Protein AF-A0AA42HH12-F1 (afdb_monomer_lite)

pLDDT: mean 83.45, std 9.0, range [49.56, 92.69]

Secondary structure (DSSP, 8-state):
-PEEEEEEEPTTS-EEEEPGGGHHHHHHTT--EEEEEEPPGGG----HHHHHHHHHHHHHHPPTTSHHHHHHHHHHHHH--

Sequence (81 aa):
MPDVIEWQYLDNGTWRKVHPARVDEVRAEGHQVRKLYAIPADQVLVPRALVEEAARFLDALAPPNSAEDQTAQDLRTILHP

Structure (mmCIF, N/CA/C/O backbone):
data_AF-A0AA42HH12-F1
#
_entry.id   AF-A0AA42HH12-F1
#
loop_
_atom_site.group_PDB
_atom_site.id
_atom_site.type_symbol
_atom_site.label_atom_id
_atom_site.label_alt_id
_atom_site.label_comp_id
_atom_site.label_asym_id
_atom_site.label_entity_id
_atom_site.label_seq_id
_atom_site.pdbx_PDB_ins_code
_atom_site.Cartn_x
_atom_site.Cartn_y
_atom_site.Cartn_z
_atom_site.occupancy
_atom_site.B_iso_or_equiv
_atom_site.auth_seq_id
_atom_site.auth_comp_id
_atom_site.auth_asym_id
_atom_site.auth_atom_id
_atom_site.pdbx_PDB_model_num
ATOM 1 N N . MET A 1 1 ? 5.482 13.024 -16.655 1.00 49.56 1 MET A N 1
ATOM 2 C CA . MET A 1 1 ? 5.423 11.610 -17.092 1.00 49.56 1 MET A CA 1
ATOM 3 C C . MET A 1 1 ? 5.539 10.753 -15.837 1.00 49.56 1 MET A C 1
ATOM 5 O O . MET A 1 1 ? 6.367 11.128 -15.018 1.00 49.56 1 MET A O 1
ATOM 9 N N . PRO A 1 2 ? 4.707 9.716 -15.621 1.00 58.12 2 PRO A N 1
ATOM 10 C CA . PRO A 1 2 ? 4.808 8.869 -14.428 1.00 58.12 2 PRO A CA 1
ATOM 11 C C . PRO A 1 2 ? 6.109 8.058 -14.445 1.00 58.12 2 PRO A C 1
ATOM 13 O O . PRO A 1 2 ? 6.520 7.579 -15.505 1.00 58.12 2 PRO A O 1
ATOM 16 N N . ASP A 1 3 ? 6.737 7.895 -13.282 1.00 69.56 3 ASP A N 1
ATOM 17 C CA . ASP A 1 3 ? 7.961 7.108 -13.148 1.00 69.56 3 ASP A CA 1
ATOM 18 C C . ASP A 1 3 ? 7.649 5.626 -13.383 1.00 69.56 3 ASP A C 1
ATOM 20 O O . ASP A 1 3 ? 6.803 5.030 -12.715 1.00 69.56 3 ASP A O 1
ATOM 24 N N . VAL A 1 4 ? 8.316 5.011 -14.359 1.00 75.56 4 VAL A N 1
ATOM 25 C CA . VAL A 1 4 ? 8.138 3.587 -14.666 1.00 75.56 4 VAL A CA 1
ATOM 26 C C . VAL A 1 4 ? 9.139 2.779 -13.854 1.00 75.56 4 VAL A C 1
ATOM 28 O O . VAL A 1 4 ? 10.348 2.987 -13.949 1.00 75.56 4 VAL A O 1
ATOM 31 N N . ILE A 1 5 ? 8.634 1.827 -13.076 1.00 80.50 5 ILE A N 1
ATOM 32 C CA . ILE A 1 5 ? 9.435 0.892 -12.296 1.00 80.50 5 ILE A CA 1
ATOM 33 C C . ILE A 1 5 ? 9.227 -0.514 -12.853 1.00 80.50 5 ILE A C 1
ATOM 35 O O . ILE A 1 5 ? 8.104 -1.009 -12.929 1.00 80.50 5 ILE A O 1
ATOM 39 N N . GLU A 1 6 ? 10.316 -1.179 -13.218 1.00 86.62 6 GLU A N 1
ATOM 40 C CA . GLU A 1 6 ? 10.279 -2.567 -13.679 1.00 86.62 6 GLU A CA 1
ATOM 41 C C . GLU A 1 6 ? 10.481 -3.515 -12.490 1.00 86.62 6 GLU A C 1
ATOM 43 O O . GLU A 1 6 ? 11.335 -3.281 -11.632 1.00 86.62 6 GLU A O 1
ATOM 48 N N . TRP A 1 7 ? 9.681 -4.577 -12.424 1.00 89.94 7 TRP A N 1
ATOM 49 C CA . TRP A 1 7 ? 9.740 -5.593 -11.376 1.00 89.94 7 TRP A CA 1
ATOM 50 C C . TRP A 1 7 ? 9.837 -6.988 -11.983 1.00 89.94 7 TRP A C 1
ATOM 52 O O . TRP A 1 7 ? 9.070 -7.332 -12.879 1.00 89.94 7 TRP A O 1
ATOM 62 N N . GLN A 1 8 ? 10.757 -7.794 -11.469 1.00 91.62 8 GLN A N 1
ATOM 63 C CA . GLN A 1 8 ? 10.940 -9.197 -11.810 1.00 91.62 8 GLN A CA 1
ATOM 64 C C . GLN A 1 8 ? 10.133 -10.061 -10.844 1.00 91.62 8 GLN A C 1
ATOM 66 O O . GLN A 1 8 ? 10.199 -9.855 -9.628 1.00 91.62 8 GLN A O 1
ATOM 71 N N . TYR A 1 9 ? 9.404 -11.034 -11.383 1.00 87.75 9 TYR A N 1
ATOM 72 C CA . TYR A 1 9 ? 8.816 -12.103 -10.586 1.00 87.75 9 TYR A CA 1
ATOM 73 C C . TYR A 1 9 ? 9.860 -13.192 -10.342 1.00 87.75 9 TYR A C 1
ATOM 75 O O . TYR A 1 9 ? 10.507 -13.650 -11.285 1.00 87.75 9 TYR A O 1
ATOM 83 N N . LEU A 1 10 ? 10.042 -13.572 -9.082 1.00 86.12 10 LEU A N 1
ATOM 84 C CA . LEU A 1 10 ? 10.978 -14.611 -8.666 1.00 86.12 10 LEU A CA 1
ATOM 85 C C . LEU A 1 10 ? 10.233 -15.927 -8.410 1.00 86.12 10 LEU A C 1
ATOM 87 O O . LEU A 1 10 ? 9.078 -15.924 -7.987 1.00 86.12 10 LEU A O 1
ATOM 91 N N . ASP A 1 11 ? 10.925 -17.053 -8.577 1.00 85.31 11 ASP A N 1
ATOM 92 C CA . ASP A 1 11 ? 10.340 -18.400 -8.444 1.00 85.31 11 ASP A CA 1
ATOM 93 C C . ASP A 1 11 ? 9.818 -18.713 -7.031 1.00 85.31 11 ASP A C 1
ATOM 95 O O . ASP A 1 11 ? 8.967 -19.578 -6.844 1.00 85.31 11 ASP A O 1
ATOM 99 N N . ASN A 1 12 ? 10.288 -17.974 -6.023 1.00 88.00 12 ASN A N 1
ATOM 100 C CA . ASN A 1 12 ? 9.791 -18.048 -4.647 1.00 88.00 12 ASN A CA 1
ATOM 101 C C . ASN A 1 12 ? 8.467 -17.280 -4.431 1.00 88.00 12 ASN A C 1
ATOM 103 O O . ASN A 1 12 ? 8.047 -17.094 -3.290 1.00 88.00 12 ASN A O 1
ATOM 107 N N . GLY A 1 13 ? 7.843 -16.785 -5.503 1.00 84.94 13 GLY A N 1
ATOM 108 C CA . GLY A 1 13 ? 6.577 -16.058 -5.473 1.00 84.94 13 GLY A CA 1
ATOM 109 C C . GLY A 1 13 ? 6.690 -14.579 -5.099 1.00 84.94 13 GLY A C 1
ATOM 110 O O . GLY A 1 13 ? 5.665 -13.911 -4.953 1.00 84.94 13 GLY A O 1
ATOM 111 N N . THR A 1 14 ? 7.906 -14.051 -4.940 1.00 87.56 14 THR A N 1
ATOM 112 C CA . THR A 1 14 ? 8.135 -12.650 -4.558 1.00 87.56 14 THR A CA 1
ATOM 113 C C . THR A 1 14 ? 8.447 -11.763 -5.761 1.00 87.56 14 THR A C 1
ATOM 115 O O . THR A 1 14 ? 8.864 -12.226 -6.822 1.00 87.56 14 THR A O 1
ATOM 118 N N . TRP A 1 15 ? 8.247 -10.457 -5.590 1.00 86.88 15 TRP A N 1
ATOM 119 C CA . TRP A 1 15 ? 8.576 -9.449 -6.593 1.00 86.88 15 TRP A CA 1
ATOM 120 C C . TRP A 1 15 ? 9.836 -8.690 -6.186 1.00 86.88 15 TRP A C 1
ATOM 122 O O . TRP A 1 15 ? 9.980 -8.286 -5.031 1.00 86.88 15 TRP A O 1
ATOM 132 N N . ARG A 1 16 ? 10.733 -8.438 -7.145 1.00 88.25 16 ARG A N 1
ATOM 133 C CA . ARG A 1 16 ? 11.941 -7.629 -6.939 1.00 88.25 16 ARG A CA 1
ATOM 134 C C . ARG A 1 16 ? 12.030 -6.486 -7.940 1.00 88.25 16 ARG A C 1
ATOM 136 O O . ARG A 1 16 ? 11.858 -6.698 -9.135 1.00 88.25 16 ARG A O 1
ATOM 143 N N . LYS A 1 17 ? 12.356 -5.281 -7.467 1.00 89.19 17 LYS A N 1
ATOM 144 C CA . LYS A 1 17 ? 12.618 -4.123 -8.332 1.00 89.19 17 LYS A CA 1
ATOM 145 C C . LYS A 1 17 ? 13.861 -4.372 -9.193 1.00 89.19 17 LYS A C 1
ATOM 147 O O . LYS A 1 17 ? 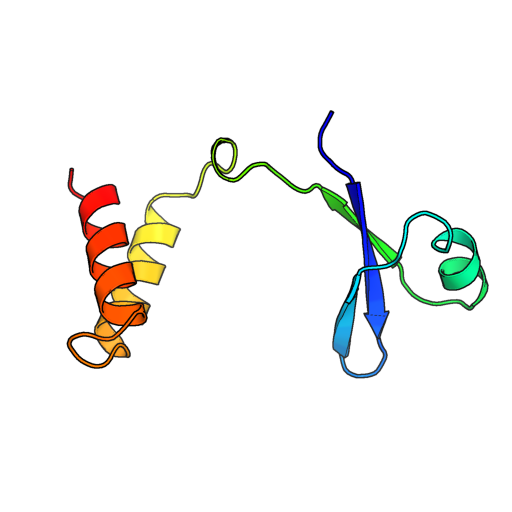14.914 -4.738 -8.671 1.00 89.19 17 LYS A O 1
ATOM 152 N N . VAL A 1 18 ? 13.741 -4.134 -10.495 1.00 88.31 18 VAL A N 1
ATOM 153 C CA . VAL A 1 18 ? 14.820 -4.256 -11.480 1.00 88.31 18 VAL A CA 1
ATOM 154 C C . VAL A 1 18 ? 15.369 -2.869 -11.784 1.00 88.31 18 VAL A C 1
ATOM 156 O O . VAL A 1 18 ? 14.624 -1.905 -11.962 1.00 88.31 18 VAL A O 1
ATOM 159 N N . HIS A 1 19 ? 16.694 -2.755 -11.829 1.00 85.12 19 HIS A N 1
ATOM 160 C CA . HIS A 1 19 ? 17.337 -1.522 -12.262 1.00 85.12 19 HIS A CA 1
ATOM 161 C C . HIS A 1 19 ? 17.076 -1.304 -13.765 1.00 85.12 19 HIS A C 1
ATOM 163 O O . HIS A 1 19 ? 17.267 -2.254 -14.525 1.00 85.12 19 HIS A O 1
ATOM 169 N N . PRO A 1 20 ? 16.718 -0.090 -14.231 1.00 83.31 20 PRO A N 1
ATOM 170 C CA . PRO A 1 20 ? 16.359 0.150 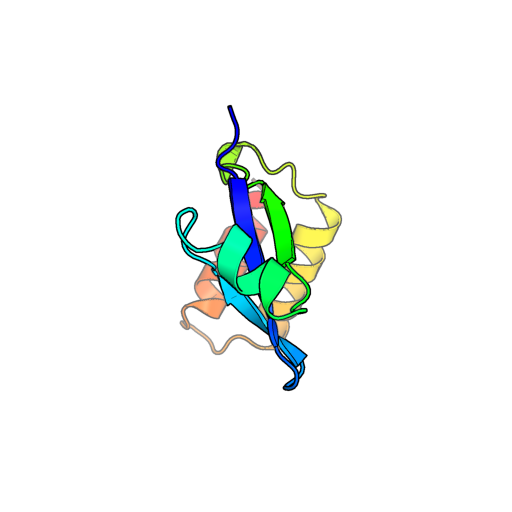-15.634 1.00 83.31 20 PRO A CA 1
ATOM 171 C C . PRO A 1 20 ? 17.402 -0.350 -16.643 1.00 83.31 20 PRO A C 1
ATOM 173 O O . PRO A 1 20 ? 17.048 -0.937 -17.657 1.00 83.31 20 PRO A O 1
ATOM 176 N N . ALA A 1 21 ? 18.691 -0.203 -16.320 1.00 86.94 21 ALA A N 1
ATOM 177 C CA . ALA A 1 21 ? 19.796 -0.659 -17.171 1.00 86.94 21 ALA A CA 1
ATOM 178 C C . ALA A 1 21 ? 19.911 -2.191 -17.331 1.00 86.94 21 ALA A C 1
ATOM 180 O O . ALA A 1 21 ? 20.680 -2.643 -18.166 1.00 86.94 21 ALA A O 1
ATOM 181 N N . ARG A 1 22 ? 19.191 -2.986 -16.527 1.00 88.06 22 ARG A N 1
ATOM 182 C CA . ARG A 1 22 ? 19.285 -4.459 -16.504 1.00 88.06 22 ARG A CA 1
ATOM 183 C C . ARG A 1 22 ? 18.013 -5.164 -16.970 1.00 88.06 22 ARG A C 1
ATOM 185 O O . ARG A 1 22 ? 17.932 -6.384 -16.929 1.00 88.06 22 ARG A O 1
ATOM 192 N N . VAL A 1 23 ? 1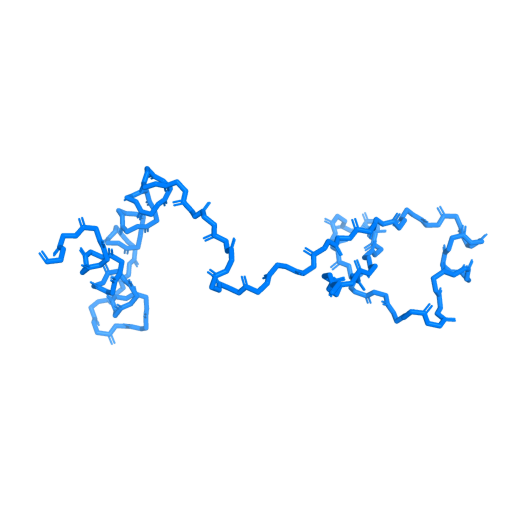7.000 -4.409 -17.385 1.00 88.25 23 VAL A N 1
ATOM 193 C CA . VAL A 1 23 ? 15.694 -4.961 -17.776 1.00 88.25 23 VAL A CA 1
ATOM 194 C C . VAL A 1 23 ? 15.828 -5.941 -18.939 1.00 88.25 23 VAL A C 1
ATOM 196 O O . VAL A 1 23 ? 15.222 -7.011 -18.909 1.00 88.25 23 VAL A O 1
ATOM 199 N N . ASP A 1 24 ? 16.637 -5.593 -19.939 1.00 89.75 24 ASP A N 1
ATOM 200 C CA . ASP A 1 24 ? 16.810 -6.422 -21.131 1.00 89.75 24 ASP A CA 1
ATOM 201 C C . ASP A 1 24 ? 17.582 -7.712 -20.825 1.00 89.75 24 ASP A C 1
ATOM 203 O O . ASP A 1 24 ? 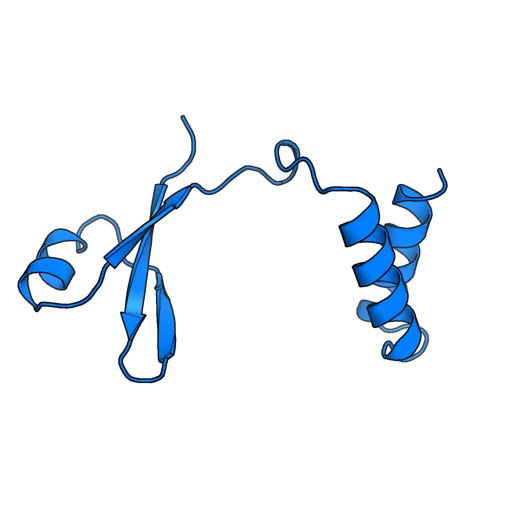17.215 -8.768 -21.335 1.00 89.75 24 ASP A O 1
ATOM 207 N N . GLU A 1 25 ? 18.570 -7.656 -19.924 1.00 91.50 25 GLU A N 1
ATOM 208 C CA . GLU A 1 25 ? 19.284 -8.841 -19.421 1.00 91.50 25 GLU A CA 1
ATOM 209 C C . GLU A 1 25 ? 18.315 -9.810 -18.733 1.00 91.50 25 GLU A C 1
ATOM 211 O O . GLU A 1 25 ? 18.229 -10.978 -19.100 1.00 91.50 25 GLU A O 1
ATOM 216 N N . VAL A 1 26 ? 17.511 -9.304 -17.790 1.00 88.50 26 VAL A N 1
ATOM 217 C CA . VAL A 1 26 ? 16.569 -10.124 -17.012 1.00 88.50 26 VAL A CA 1
ATOM 218 C C . VAL A 1 26 ? 15.508 -10.769 -17.914 1.00 88.50 26 VAL A C 1
ATOM 220 O O . VAL A 1 26 ? 15.115 -11.914 -17.692 1.00 88.50 26 VAL A O 1
ATOM 223 N N . ARG A 1 27 ? 15.053 -10.069 -18.962 1.00 89.44 27 ARG A N 1
ATOM 224 C CA . ARG A 1 27 ? 14.136 -10.646 -19.960 1.00 89.44 27 ARG A CA 1
ATOM 225 C C . ARG A 1 27 ? 14.815 -11.707 -20.825 1.00 89.44 27 ARG A C 1
ATOM 227 O O . ARG A 1 27 ? 14.186 -12.719 -21.122 1.00 89.44 27 ARG A O 1
ATOM 234 N N . ALA A 1 28 ? 16.068 -11.488 -21.226 1.00 90.88 28 ALA A N 1
ATOM 235 C CA . ALA A 1 28 ? 16.843 -12.453 -22.006 1.00 90.88 28 ALA A CA 1
ATOM 236 C C . ALA A 1 28 ? 17.131 -13.744 -21.218 1.00 90.88 28 ALA A C 1
ATOM 238 O O . ALA A 1 28 ? 17.160 -14.823 -21.804 1.00 90.88 28 ALA A O 1
ATOM 239 N N . GLU A 1 29 ? 17.254 -13.649 -19.892 1.00 90.19 29 GLU A N 1
ATOM 240 C CA . GLU A 1 29 ? 17.343 -14.787 -18.964 1.00 90.19 29 GLU A CA 1
ATOM 241 C C . GLU A 1 29 ? 16.012 -15.558 -18.805 1.00 90.19 29 GLU A C 1
ATOM 243 O O . GLU A 1 29 ? 15.956 -16.572 -18.115 1.00 90.19 29 GLU A O 1
ATOM 248 N N . GLY A 1 30 ? 14.930 -15.114 -19.459 1.00 88.44 30 GLY A N 1
ATOM 249 C CA . GLY A 1 30 ? 13.625 -15.781 -19.449 1.00 88.44 30 GLY A CA 1
ATOM 250 C C . GLY A 1 30 ? 12.743 -15.424 -18.252 1.00 88.44 30 GLY A C 1
ATOM 251 O O . GLY A 1 30 ? 11.657 -15.988 -18.100 1.00 88.44 30 GLY A O 1
ATOM 252 N N . HIS A 1 31 ? 13.163 -14.478 -17.409 1.00 88.44 31 HIS A N 1
ATOM 253 C CA . HIS A 1 31 ? 12.371 -14.061 -16.261 1.00 88.44 31 HIS A CA 1
ATOM 254 C C . HIS A 1 31 ? 11.207 -13.152 -16.663 1.00 88.44 31 HIS A C 1
ATOM 256 O O . HIS A 1 31 ? 11.310 -12.283 -17.534 1.00 88.44 31 HIS A O 1
ATOM 262 N N . GLN A 1 32 ? 10.083 -13.306 -15.961 1.00 88.38 32 GLN A N 1
ATOM 263 C CA . GLN A 1 32 ? 8.939 -12.427 -16.146 1.00 88.38 32 GLN A CA 1
ATOM 264 C C . GLN A 1 32 ? 9.223 -11.058 -15.521 1.00 88.38 32 GLN A C 1
ATOM 266 O O . GLN A 1 32 ? 9.361 -10.937 -14.303 1.00 88.38 32 GLN A O 1
ATOM 271 N N . VAL A 1 33 ? 9.233 -10.018 -16.355 1.00 88.81 33 VAL A N 1
ATOM 272 C CA . VAL A 1 33 ? 9.344 -8.622 -15.915 1.00 88.81 33 VAL A CA 1
ATOM 273 C C . VAL A 1 33 ? 8.043 -7.880 -16.210 1.00 88.81 33 VAL A C 1
ATOM 275 O O . VAL A 1 33 ? 7.513 -7.957 -17.319 1.00 88.81 33 VAL A O 1
ATOM 278 N N . ARG A 1 34 ? 7.514 -7.152 -15.223 1.00 86.19 34 ARG A N 1
ATOM 279 C CA . ARG A 1 34 ? 6.342 -6.279 -15.366 1.00 86.19 34 ARG A CA 1
ATOM 280 C C . ARG A 1 34 ? 6.728 -4.818 -15.186 1.00 86.19 34 ARG A C 1
ATOM 282 O O . ARG A 1 34 ? 7.490 -4.475 -14.286 1.00 86.19 34 ARG A O 1
ATOM 289 N N . LYS A 1 35 ? 6.133 -3.956 -16.011 1.00 81.81 35 LYS A N 1
ATOM 290 C CA . LYS A 1 35 ? 6.176 -2.501 -15.849 1.00 81.81 35 LYS A CA 1
ATOM 291 C C . LYS A 1 35 ? 5.068 -2.074 -14.896 1.00 81.81 35 LYS A C 1
ATOM 293 O O . LYS A 1 35 ? 3.899 -2.345 -15.159 1.00 81.81 35 LYS A O 1
ATOM 298 N N . LEU A 1 36 ? 5.440 -1.402 -13.816 1.00 77.19 36 LEU A N 1
ATOM 299 C CA . LEU A 1 36 ? 4.522 -0.730 -12.907 1.00 77.19 36 LEU A CA 1
ATOM 300 C C . LEU A 1 36 ? 4.754 0.774 -13.006 1.00 77.19 36 LEU A C 1
ATOM 302 O O . LEU A 1 36 ? 5.890 1.232 -13.111 1.00 77.19 36 LEU A O 1
ATOM 306 N N . TYR A 1 37 ? 3.674 1.542 -12.978 1.00 71.94 37 TYR A N 1
ATOM 307 C CA . TYR A 1 37 ? 3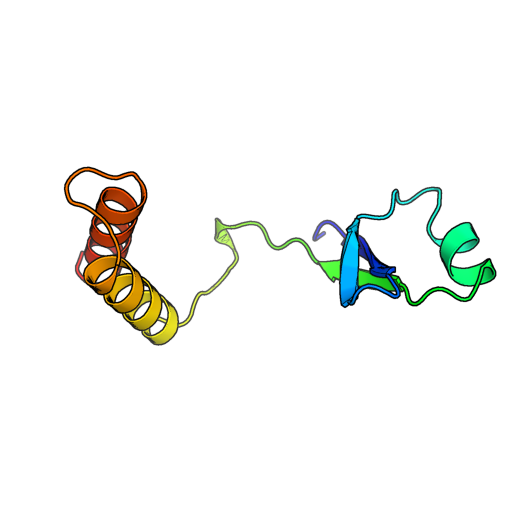.748 2.996 -12.937 1.00 71.94 37 TYR A CA 1
ATOM 308 C C . TYR A 1 37 ? 3.723 3.424 -11.475 1.00 71.94 37 TYR A C 1
ATOM 310 O O . TYR A 1 37 ? 2.777 3.104 -10.756 1.00 71.94 37 TYR A O 1
ATOM 318 N N . ALA A 1 38 ? 4.763 4.122 -11.027 1.00 67.81 38 ALA A N 1
ATOM 319 C CA . ALA A 1 38 ? 4.707 4.839 -9.769 1.00 67.81 38 ALA A CA 1
ATOM 320 C C . ALA A 1 38 ? 3.768 6.032 -9.953 1.00 67.81 38 ALA A C 1
ATOM 322 O O . ALA A 1 38 ? 4.004 6.918 -10.778 1.00 67.81 38 ALA A O 1
ATOM 323 N N . ILE A 1 39 ? 2.675 6.008 -9.200 1.00 63.47 39 ILE A N 1
ATOM 324 C CA . ILE A 1 39 ? 1.729 7.110 -9.106 1.00 63.47 39 ILE A CA 1
ATOM 325 C C . ILE A 1 39 ? 2.121 7.887 -7.844 1.00 63.47 39 ILE A C 1
ATOM 327 O O . ILE A 1 39 ? 2.196 7.274 -6.774 1.00 63.47 39 ILE A O 1
ATOM 331 N N . PRO A 1 40 ? 2.423 9.192 -7.947 1.00 63.50 40 PRO A N 1
ATOM 332 C CA . PRO A 1 40 ? 2.610 10.050 -6.782 1.00 63.50 40 PRO A CA 1
ATOM 333 C C . PRO A 1 40 ? 1.441 9.895 -5.800 1.00 63.50 40 PRO A C 1
ATOM 335 O O . PRO A 1 40 ? 0.295 9.758 -6.226 1.00 63.50 40 PRO A O 1
ATOM 338 N N . ALA A 1 41 ? 1.713 9.867 -4.493 1.00 65.81 41 ALA A N 1
ATOM 339 C CA . ALA A 1 41 ? 0.688 9.561 -3.487 1.00 65.81 41 ALA A CA 1
ATOM 340 C C . ALA A 1 41 ? -0.500 10.545 -3.523 1.00 65.81 41 ALA A C 1
ATOM 342 O O . ALA A 1 41 ? -1.635 10.151 -3.278 1.00 65.81 41 ALA A O 1
ATOM 343 N N . ASP A 1 42 ? -0.248 11.796 -3.910 1.00 66.50 42 ASP A N 1
ATOM 344 C CA . ASP A 1 42 ? -1.234 12.860 -4.129 1.00 66.50 42 ASP A CA 1
ATOM 345 C C . ASP A 1 42 ? -2.128 12.642 -5.366 1.00 66.50 42 ASP A C 1
ATOM 347 O O . ASP A 1 42 ? -3.152 13.305 -5.514 1.00 66.50 42 ASP A O 1
ATOM 351 N N . GLN A 1 43 ? -1.768 11.707 -6.248 1.00 62.06 43 GLN A N 1
ATOM 352 C CA . GLN A 1 43 ? -2.505 11.376 -7.473 1.00 62.06 43 GLN A CA 1
ATOM 353 C C . GLN A 1 43 ? -3.274 10.054 -7.372 1.00 62.06 43 GLN A C 1
ATOM 355 O O . GLN A 1 43 ? -4.036 9.708 -8.280 1.00 62.06 43 GLN A O 1
ATOM 360 N N . VAL A 1 44 ? -3.098 9.298 -6.285 1.00 69.50 44 VAL A N 1
ATOM 361 C CA . VAL A 1 44 ? -3.852 8.065 -6.059 1.00 69.50 44 VAL A CA 1
ATOM 362 C C . VAL A 1 44 ? -5.227 8.429 -5.504 1.00 69.50 44 VAL A C 1
ATOM 364 O O . VAL A 1 44 ? -5.389 8.698 -4.316 1.00 69.50 44 VAL A O 1
ATOM 367 N N . LEU A 1 45 ? -6.247 8.401 -6.365 1.00 70.94 45 LEU A N 1
ATOM 368 C CA . LEU A 1 45 ? -7.638 8.408 -5.915 1.00 70.94 45 LEU A CA 1
ATOM 369 C C . LEU A 1 45 ? -7.944 7.055 -5.268 1.00 70.94 45 LEU A C 1
ATOM 371 O O . LEU A 1 45 ? -8.221 6.070 -5.954 1.00 70.94 45 LEU A O 1
ATOM 375 N N . VAL A 1 46 ? -7.863 6.997 -3.941 1.00 75.81 46 VAL A N 1
ATOM 376 C CA . VAL A 1 46 ? -8.234 5.802 -3.181 1.00 75.81 46 VAL A CA 1
ATOM 377 C C . VAL A 1 46 ? -9.755 5.791 -3.000 1.00 75.81 46 VAL A C 1
ATOM 379 O O . VAL A 1 46 ? -10.309 6.765 -2.482 1.00 75.81 46 VAL A O 1
ATOM 382 N N . PRO A 1 47 ? -10.466 4.718 -3.401 1.00 82.62 47 PRO A N 1
ATOM 383 C CA . PRO A 1 47 ? -11.887 4.594 -3.116 1.00 82.62 47 PRO A CA 1
ATOM 384 C C . PRO A 1 47 ? -12.133 4.687 -1.613 1.00 82.62 47 PRO A C 1
ATOM 386 O O . PRO A 1 47 ? -11.481 3.996 -0.832 1.00 82.62 47 PRO A O 1
ATOM 389 N N . ARG A 1 48 ? -13.118 5.492 -1.209 1.00 81.44 48 ARG A N 1
ATOM 390 C CA . ARG A 1 48 ? -13.459 5.692 0.205 1.00 81.44 48 ARG A CA 1
ATOM 391 C C . ARG A 1 48 ? -13.656 4.371 0.961 1.00 81.44 48 ARG A C 1
ATOM 393 O O . ARG A 1 48 ? -13.132 4.223 2.055 1.00 81.44 48 ARG A O 1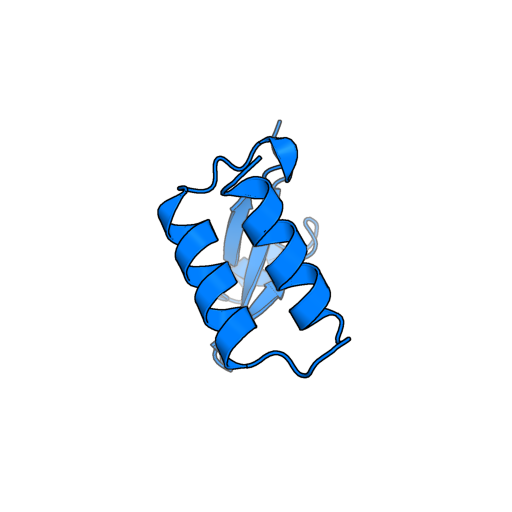
ATOM 400 N N . ALA A 1 49 ? -14.331 3.399 0.344 1.00 84.38 49 ALA A N 1
ATOM 401 C CA . ALA A 1 49 ? -14.560 2.077 0.933 1.00 84.38 49 ALA A CA 1
ATOM 402 C C . ALA A 1 49 ? -13.257 1.353 1.322 1.00 84.38 49 ALA A C 1
ATOM 404 O O . ALA A 1 49 ? -13.198 0.695 2.353 1.00 84.38 49 ALA A O 1
ATOM 405 N N . LEU A 1 50 ? -12.189 1.519 0.536 1.00 84.12 50 LEU A N 1
ATOM 406 C CA . LEU A 1 50 ? -10.895 0.893 0.811 1.00 84.12 50 LEU A CA 1
ATOM 407 C C . LEU A 1 50 ? -10.192 1.552 2.008 1.00 84.12 50 LEU A C 1
ATOM 409 O O . LEU A 1 50 ? -9.538 0.873 2.795 1.00 84.12 50 LEU A O 1
ATOM 413 N N . VAL A 1 51 ? -10.376 2.863 2.183 1.00 85.19 51 VAL A N 1
ATOM 414 C CA . VAL A 1 51 ? -9.908 3.599 3.368 1.00 85.19 51 VAL A CA 1
ATOM 415 C C . VAL A 1 51 ? -10.692 3.163 4.615 1.00 85.19 51 VAL A C 1
ATOM 417 O O . VAL A 1 51 ? -10.096 2.947 5.668 1.00 85.19 51 VAL A O 1
ATOM 420 N N . GLU A 1 52 ? -12.010 2.963 4.494 1.00 89.31 52 GLU A N 1
ATOM 421 C CA . GLU A 1 52 ? -12.874 2.458 5.576 1.00 89.31 52 GLU A CA 1
ATOM 422 C C . GLU A 1 52 ? -12.494 1.035 6.012 1.00 89.31 52 GLU A C 1
ATOM 424 O O . GLU A 1 52 ? -12.441 0.745 7.209 1.00 89.31 52 GLU A O 1
ATOM 429 N N . GLU A 1 53 ? -12.196 0.145 5.062 1.00 90.81 53 GLU A N 1
ATOM 430 C CA . GLU A 1 53 ? -11.734 -1.216 5.353 1.00 90.81 53 GLU A CA 1
ATOM 431 C C . GLU A 1 53 ? -10.355 -1.230 6.019 1.00 90.81 53 GLU A C 1
ATOM 433 O O . GLU A 1 53 ? -10.164 -1.949 7.002 1.00 90.81 53 GLU A O 1
ATOM 438 N N . ALA A 1 54 ? -9.417 -0.407 5.540 1.00 89.12 54 ALA A N 1
ATOM 439 C CA . ALA A 1 54 ? -8.089 -0.283 6.135 1.00 89.12 54 ALA A CA 1
ATOM 440 C C . ALA A 1 54 ? -8.152 0.239 7.580 1.00 89.12 54 ALA A C 1
ATOM 442 O O . ALA A 1 54 ? -7.514 -0.335 8.462 1.00 89.12 54 ALA A O 1
ATOM 443 N N . ALA A 1 55 ? -8.964 1.271 7.842 1.00 88.50 55 ALA A N 1
ATOM 444 C CA . ALA A 1 55 ? -9.167 1.798 9.191 1.00 88.50 55 ALA A CA 1
ATOM 445 C C . ALA A 1 55 ? -9.732 0.722 10.133 1.00 88.50 55 ALA A C 1
ATOM 447 O O . ALA A 1 55 ? -9.175 0.484 11.201 1.00 88.50 55 ALA A O 1
ATOM 448 N N . ARG A 1 56 ? -10.775 -0.004 9.699 1.00 90.56 56 ARG A N 1
ATOM 449 C CA . ARG A 1 56 ? -11.390 -1.085 10.487 1.00 90.56 56 ARG A CA 1
ATOM 450 C C . ARG A 1 56 ? -10.416 -2.226 10.781 1.00 90.56 56 ARG A C 1
ATOM 452 O O . ARG A 1 56 ? -10.448 -2.794 11.869 1.00 90.56 56 ARG A O 1
ATOM 459 N N . PHE A 1 57 ? -9.589 -2.593 9.805 1.00 92.69 57 PHE A N 1
ATOM 460 C CA . PHE A 1 57 ? -8.584 -3.637 9.978 1.00 92.69 57 PHE A CA 1
ATOM 461 C C . PHE A 1 57 ? -7.534 -3.235 11.016 1.00 92.69 57 PHE A C 1
ATOM 463 O O . PHE A 1 57 ? -7.212 -4.032 11.896 1.00 92.69 57 PHE A O 1
ATOM 470 N N . LEU A 1 58 ? -7.033 -1.999 10.939 1.00 89.94 58 LEU A N 1
ATOM 471 C CA . LEU A 1 58 ? -6.061 -1.491 11.902 1.00 89.94 58 LEU A CA 1
ATOM 472 C C . LEU A 1 58 ? -6.676 -1.359 13.298 1.00 89.94 58 LEU A C 1
ATOM 474 O O . LEU A 1 58 ? -6.063 -1.827 14.246 1.00 89.94 58 LEU A O 1
ATOM 478 N N . ASP A 1 59 ? -7.906 -0.860 13.433 1.00 87.62 59 ASP A N 1
ATOM 479 C CA . ASP A 1 59 ? -8.603 -0.795 14.730 1.00 87.62 59 ASP A CA 1
ATOM 480 C C . ASP A 1 59 ? -8.731 -2.176 15.406 1.00 87.62 59 ASP A C 1
ATOM 482 O O . ASP A 1 59 ? -8.691 -2.285 16.630 1.00 87.62 59 ASP A O 1
ATOM 486 N N . ALA A 1 60 ? -8.883 -3.247 14.621 1.00 90.38 60 ALA A N 1
ATOM 487 C CA . ALA A 1 60 ? -9.027 -4.601 15.151 1.00 90.38 60 ALA A CA 1
ATOM 488 C C . ALA A 1 60 ? -7.707 -5.222 15.639 1.00 90.38 60 ALA A C 1
ATOM 490 O O . ALA A 1 60 ? -7.739 -6.180 16.413 1.00 90.38 60 ALA A O 1
ATOM 491 N N . LEU A 1 61 ? -6.560 -4.730 15.160 1.00 90.31 61 LEU A N 1
ATOM 492 C CA . LEU A 1 61 ? -5.263 -5.392 15.336 1.00 90.31 61 LEU A CA 1
ATOM 493 C C . LEU A 1 61 ? -4.189 -4.511 15.978 1.00 90.31 61 LEU A C 1
ATOM 495 O O . LEU A 1 61 ? -3.214 -5.049 16.503 1.00 90.31 61 LEU A O 1
ATOM 499 N N . ALA A 1 62 ? -4.339 -3.189 15.933 1.00 88.94 62 ALA A N 1
ATOM 500 C CA . ALA A 1 62 ? -3.338 -2.250 16.408 1.00 88.94 62 ALA A CA 1
ATOM 501 C C . ALA A 1 62 ? -3.298 -2.218 17.945 1.00 88.94 62 ALA A C 1
ATOM 503 O O . ALA A 1 62 ? -4.307 -1.921 18.591 1.00 88.94 62 ALA A O 1
ATOM 504 N N . PRO A 1 63 ? -2.135 -2.480 18.568 1.00 90.00 63 PRO A N 1
ATOM 505 C CA . PRO A 1 63 ? -1.956 -2.232 19.991 1.00 90.00 63 PRO A CA 1
ATOM 506 C C . PRO A 1 63 ? -2.141 -0.738 20.311 1.00 90.00 63 PRO A C 1
ATOM 508 O O . PRO A 1 63 ? -1.730 0.101 19.504 1.00 90.00 63 PRO A O 1
ATOM 511 N N . PRO A 1 64 ? -2.671 -0.375 21.493 1.00 91.00 64 PRO A N 1
ATOM 512 C CA . PRO A 1 64 ? -2.802 1.027 21.885 1.00 91.00 64 PRO A CA 1
ATOM 513 C C . PRO A 1 64 ? -1.459 1.773 21.848 1.00 91.00 64 PRO A C 1
ATOM 515 O O . PRO A 1 64 ? -0.459 1.262 22.359 1.00 91.00 64 PRO A O 1
ATOM 518 N N . ASN A 1 65 ? -1.450 2.997 21.308 1.00 87.69 65 ASN A N 1
ATOM 519 C CA . ASN A 1 65 ? -0.269 3.862 21.148 1.00 87.69 65 ASN A CA 1
ATOM 520 C C . ASN A 1 65 ? 0.834 3.300 20.226 1.00 87.69 65 ASN A C 1
ATOM 522 O O . ASN A 1 65 ? 1.999 3.692 20.336 1.00 87.69 65 ASN A O 1
ATOM 526 N N . SER A 1 66 ? 0.495 2.368 19.335 1.00 90.75 66 SER A N 1
ATOM 527 C CA . SER A 1 66 ? 1.396 1.896 18.278 1.00 90.75 66 SER A CA 1
ATOM 528 C C . SER A 1 66 ? 1.373 2.822 17.053 1.00 90.75 66 SER A C 1
ATOM 530 O O . SER A 1 66 ? 0.506 3.688 16.920 1.00 90.75 66 SER A O 1
ATOM 532 N N . ALA A 1 67 ? 2.318 2.631 16.129 1.00 87.75 67 ALA A N 1
ATOM 533 C CA . ALA A 1 67 ? 2.306 3.340 14.847 1.00 87.75 67 ALA A CA 1
ATOM 534 C C . ALA A 1 67 ? 1.052 2.989 14.023 1.00 87.75 67 ALA A C 1
ATOM 536 O O . ALA A 1 67 ? 0.504 3.826 13.307 1.00 87.75 67 ALA A O 1
ATOM 537 N N . GLU A 1 68 ? 0.572 1.758 14.162 1.00 85.12 68 GLU A N 1
ATOM 538 C CA . GLU A 1 68 ? -0.638 1.238 13.545 1.00 85.12 68 GLU A CA 1
ATOM 539 C C . GLU A 1 68 ? -1.903 1.899 14.118 1.00 85.12 68 GLU A C 1
ATOM 541 O O . GLU A 1 68 ? -2.811 2.223 13.356 1.00 85.12 68 GLU A O 1
ATOM 546 N N . ASP A 1 69 ? -1.940 2.170 15.428 1.00 89.38 69 ASP A N 1
ATOM 547 C CA . ASP A 1 69 ? -3.038 2.894 16.092 1.00 89.38 69 ASP A CA 1
ATOM 548 C C . ASP A 1 69 ? -3.078 4.363 15.644 1.00 89.38 69 ASP A C 1
ATOM 550 O O . ASP A 1 69 ? -4.133 4.870 15.258 1.00 89.38 69 ASP A O 1
ATOM 554 N N . GLN A 1 70 ? -1.916 5.024 15.560 1.00 87.06 70 GLN A N 1
ATOM 555 C CA . GLN A 1 70 ? -1.825 6.367 14.974 1.00 87.06 70 GLN A CA 1
ATOM 556 C C . GLN A 1 70 ? -2.313 6.376 13.517 1.00 87.06 70 GLN A C 1
ATOM 558 O O . GLN A 1 70 ? -3.096 7.236 13.124 1.00 87.06 70 GLN A O 1
ATOM 563 N N . THR A 1 71 ? -1.929 5.369 12.731 1.00 88.44 71 THR A N 1
ATOM 564 C CA . THR A 1 71 ? -2.378 5.238 11.338 1.00 88.44 71 THR A CA 1
ATOM 565 C C . THR A 1 71 ? -3.897 5.039 11.255 1.00 88.44 71 THR A C 1
ATOM 567 O O . THR A 1 71 ? -4.552 5.645 10.409 1.00 88.44 71 THR A O 1
ATOM 570 N N . ALA A 1 72 ? -4.500 4.246 12.147 1.00 89.00 72 ALA A N 1
ATOM 571 C CA . ALA A 1 72 ? -5.954 4.078 12.210 1.00 89.00 72 ALA A CA 1
ATOM 572 C C . ALA A 1 72 ? -6.682 5.393 12.549 1.00 89.00 72 ALA A C 1
ATOM 574 O O . ALA A 1 72 ? -7.757 5.678 12.013 1.00 89.00 72 ALA A O 1
ATOM 575 N N . GLN A 1 73 ? -6.110 6.218 13.431 1.00 87.62 73 GLN A N 1
ATOM 576 C CA . GLN A 1 73 ? -6.633 7.551 13.760 1.00 87.62 73 GLN A CA 1
ATOM 577 C C . GLN A 1 73 ? -6.544 8.515 12.568 1.00 87.62 73 GLN A C 1
ATOM 579 O O . GLN A 1 73 ? -7.518 9.213 12.263 1.00 87.62 73 GLN A O 1
ATOM 584 N N . ASP A 1 74 ? -5.427 8.499 11.844 1.00 87.50 74 ASP A N 1
ATOM 585 C CA . ASP A 1 74 ? -5.230 9.330 10.656 1.00 87.50 74 ASP A CA 1
ATOM 586 C C . ASP A 1 74 ? -6.242 8.968 9.555 1.00 87.50 74 ASP A C 1
ATOM 588 O O . ASP A 1 74 ? -6.898 9.846 8.988 1.00 87.50 74 ASP A O 1
ATOM 592 N N . LEU A 1 75 ? -6.462 7.670 9.305 1.00 86.75 75 LEU A N 1
ATOM 593 C CA . LEU A 1 75 ? -7.464 7.208 8.337 1.00 86.75 75 LEU A CA 1
ATOM 594 C C . LEU A 1 75 ? -8.890 7.618 8.734 1.00 86.75 75 LEU A C 1
ATOM 596 O O . LEU A 1 75 ? -9.667 8.038 7.876 1.00 86.75 75 LEU A O 1
ATOM 600 N N . ARG A 1 76 ? -9.244 7.551 10.024 1.00 86.31 76 ARG A N 1
ATOM 601 C CA . ARG A 1 76 ? -10.552 8.020 10.519 1.00 86.31 76 ARG A CA 1
ATOM 602 C C . ARG A 1 76 ? -10.748 9.517 10.299 1.00 86.31 76 ARG A C 1
ATOM 604 O O . ARG A 1 76 ? -11.833 9.917 9.888 1.00 86.31 76 ARG A O 1
ATOM 611 N N . THR A 1 77 ? -9.704 10.315 10.507 1.00 86.94 77 THR A N 1
ATOM 612 C CA . THR A 1 77 ? -9.726 11.767 10.262 1.00 86.94 77 THR A CA 1
ATOM 613 C C . THR A 1 77 ? -9.947 12.080 8.780 1.00 86.94 77 THR A C 1
ATOM 615 O O . THR A 1 77 ? -10.723 12.964 8.439 1.00 86.94 77 THR A O 1
ATOM 618 N N . ILE A 1 78 ? -9.341 11.305 7.875 1.00 80.12 78 ILE A N 1
ATOM 619 C CA . ILE A 1 78 ? -9.568 11.431 6.424 1.00 80.12 78 ILE A CA 1
ATOM 620 C C . ILE A 1 78 ? -11.014 11.065 6.046 1.00 80.12 78 ILE A C 1
ATOM 622 O O . ILE A 1 78 ? -11.614 11.681 5.163 1.00 80.12 78 ILE A O 1
ATOM 626 N N . LEU A 1 79 ? -11.588 10.052 6.698 1.00 81.25 79 LEU A N 1
ATOM 627 C CA . LEU A 1 79 ? -12.957 9.601 6.445 1.00 81.25 79 LEU A CA 1
ATOM 628 C C . LEU A 1 79 ? -14.013 10.548 7.025 1.00 81.25 79 LEU A C 1
ATOM 630 O O . LEU A 1 79 ? -15.087 10.689 6.432 1.00 81.25 79 LEU A O 1
ATOM 634 N N . HIS A 1 80 ? -13.727 11.182 8.156 1.00 81.25 80 HIS A N 1
ATOM 635 C CA . HIS A 1 80 ? -14.646 12.035 8.906 1.00 81.25 80 HIS A CA 1
ATOM 636 C C . HIS A 1 80 ? -13.964 13.369 9.267 1.00 81.25 80 HIS A C 1
ATOM 638 O O . HIS A 1 80 ? -13.614 13.560 10.432 1.00 81.25 80 HIS A O 1
ATOM 644 N N . PRO A 1 81 ? -13.732 14.249 8.274 1.00 67.56 81 PRO A N 1
ATOM 645 C CA . PRO A 1 81 ? -13.057 15.530 8.477 1.00 67.56 81 PRO A CA 1
ATOM 646 C C . PRO A 1 81 ? -13.875 16.529 9.304 1.00 67.56 81 PRO A C 1
ATOM 648 O O . PRO A 1 81 ? -15.127 16.439 9.293 1.00 67.56 81 PRO A O 1
#

Foldseek 3Di:
DFDKWKWWQDPVRDIDTDDPVCPVVCVVVVIDIDIDTDDPPVRDPDPLVVLVVLLVVLVVDPDPPDPSVVVSVVSVVVNPD

Radius of gyration: 18.1 Å; chains: 1; bounding box: 34×34×44 Å